Protein AF-A0A7V8YXS0-F1 (afdb_monomer_lite)

Secondary structure (DSSP, 8-state):
-----------HHHHHHHHHHHHHHHHTTPPEEEEEE-SSSEEEEEETTS-EEEEETTTTEEEEE---------

Radius of gyration: 16.91 Å; chains: 1; bounding box: 29×48×36 Å

Structure (mmCIF, N/CA/C/O backbone):
data_AF-A0A7V8YXS0-F1
#
_entry.id   AF-A0A7V8YXS0-F1
#
loop_
_atom_site.group_PDB
_atom_site.id
_atom_site.type_symbol
_atom_site.label_atom_id
_atom_site.label_alt_id
_atom_site.label_comp_id
_atom_site.label_asym_id
_atom_site.label_entity_id
_atom_site.label_seq_id
_atom_site.pdbx_PDB_ins_code
_atom_site.Cartn_x
_atom_site.Cartn_y
_atom_site.Cartn_z
_atom_site.occupancy
_atom_site.B_iso_or_equiv
_atom_site.auth_seq_id
_atom_site.auth_comp_id
_atom_site.auth_asym_id
_atom_site.auth_atom_id
_atom_site.pdbx_PDB_model_num
ATOM 1 N N . MET A 1 1 ? 17.542 -35.523 -17.845 1.00 38.59 1 MET A N 1
ATOM 2 C CA . MET A 1 1 ? 17.862 -34.332 -17.031 1.00 38.59 1 MET A CA 1
ATOM 3 C C . MET A 1 1 ? 16.840 -33.264 -17.386 1.00 38.59 1 MET A C 1
ATOM 5 O O . MET A 1 1 ? 16.714 -32.954 -18.560 1.00 38.59 1 MET A O 1
ATOM 9 N N . ARG A 1 2 ? 16.005 -32.823 -16.435 1.00 43.03 2 ARG A N 1
ATOM 10 C CA . ARG A 1 2 ? 15.035 -31.739 -16.659 1.00 43.03 2 ARG A CA 1
ATOM 11 C C . ARG A 1 2 ? 15.686 -30.446 -16.176 1.00 43.03 2 ARG A C 1
ATOM 13 O O . ARG A 1 2 ? 15.657 -30.166 -14.985 1.00 43.03 2 ARG A O 1
ATOM 20 N N . GLU A 1 3 ? 16.305 -29.706 -17.087 1.00 45.66 3 GLU A N 1
ATOM 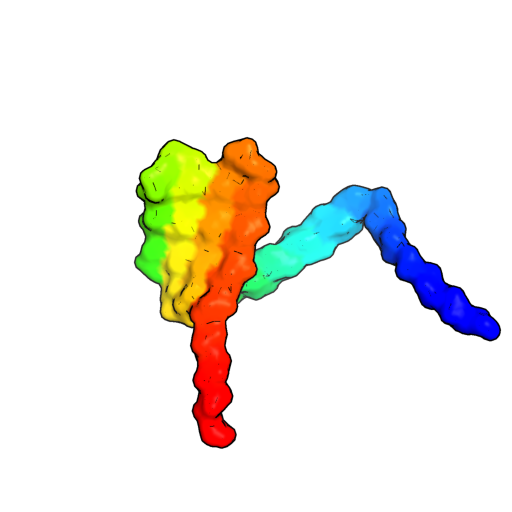21 C CA . GLU A 1 3 ? 16.640 -28.304 -16.841 1.00 45.66 3 GLU A CA 1
ATOM 22 C C . GLU A 1 3 ? 15.338 -27.508 -16.892 1.00 45.66 3 GLU A C 1
ATOM 24 O O . GLU A 1 3 ? 14.759 -27.275 -17.951 1.00 45.66 3 GLU A O 1
ATOM 29 N N . THR A 1 4 ? 14.821 -27.137 -15.725 1.00 51.25 4 THR A N 1
ATOM 30 C CA . THR A 1 4 ? 13.786 -26.113 -15.624 1.00 51.25 4 THR A CA 1
ATOM 31 C C . THR A 1 4 ? 14.463 -24.769 -15.850 1.00 51.25 4 THR A C 1
ATOM 33 O O . THR A 1 4 ? 14.910 -24.124 -14.902 1.00 51.25 4 THR A O 1
ATOM 36 N N . SER A 1 5 ? 14.588 -24.364 -17.113 1.00 48.12 5 SER A N 1
ATOM 37 C CA . SER A 1 5 ? 14.965 -23.001 -17.470 1.00 48.12 5 SER A CA 1
ATOM 38 C C . SER A 1 5 ? 13.897 -22.066 -16.908 1.00 48.12 5 SER A C 1
ATOM 40 O O . SER A 1 5 ? 12.817 -21.917 -17.479 1.00 48.12 5 SER A O 1
ATOM 42 N N . ALA A 1 6 ? 14.170 -21.472 -15.747 1.00 53.19 6 ALA A N 1
ATOM 43 C CA . ALA A 1 6 ? 13.411 -20.334 -15.266 1.00 53.19 6 ALA A CA 1
ATOM 44 C C . ALA A 1 6 ? 13.520 -19.259 -16.352 1.00 53.19 6 ALA A C 1
ATOM 46 O O . ALA A 1 6 ? 14.586 -18.687 -16.567 1.00 53.19 6 ALA A O 1
ATOM 47 N N . VAL A 1 7 ? 12.440 -19.046 -17.103 1.00 54.03 7 VAL A N 1
ATOM 48 C CA . VAL A 1 7 ? 12.334 -17.930 -18.038 1.00 54.03 7 VAL A CA 1
ATOM 49 C C . VAL A 1 7 ? 12.309 -16.673 -17.180 1.00 54.03 7 VAL A C 1
ATOM 51 O O . VAL A 1 7 ? 11.273 -16.282 -16.646 1.00 54.03 7 VAL A O 1
ATOM 54 N N . TRP A 1 8 ? 13.479 -16.065 -17.003 1.00 54.22 8 TRP A N 1
ATOM 55 C CA . TRP A 1 8 ? 13.585 -14.695 -16.536 1.00 54.22 8 TRP A CA 1
ATOM 56 C C . TRP A 1 8 ? 12.909 -13.839 -17.604 1.00 54.22 8 TRP A C 1
ATOM 58 O O . TRP A 1 8 ? 13.452 -13.628 -18.689 1.00 54.22 8 TRP A O 1
ATOM 68 N N . ASP A 1 9 ? 11.669 -13.436 -17.328 1.00 56.69 9 ASP A N 1
ATOM 69 C CA . ASP A 1 9 ? 10.875 -12.547 -18.174 1.00 56.69 9 ASP A CA 1
ATOM 70 C C . ASP A 1 9 ? 11.646 -11.221 -18.291 1.00 56.69 9 ASP A C 1
ATOM 72 O O . ASP A 1 9 ? 11.592 -10.358 -17.415 1.00 56.69 9 ASP A O 1
ATOM 76 N N . SER A 1 10 ? 12.486 -11.134 -19.326 1.00 64.88 10 SER A N 1
ATOM 77 C CA . SER A 1 10 ? 13.480 -10.070 -19.519 1.00 64.88 10 SER A CA 1
ATOM 78 C C . SER A 1 10 ? 12.853 -8.791 -20.068 1.00 64.88 10 SER A C 1
ATOM 80 O O . SER A 1 10 ? 13.553 -7.809 -20.296 1.00 64.88 10 SER A O 1
ATOM 82 N N . ASP A 1 11 ? 11.538 -8.797 -20.288 1.00 78.00 11 ASP A N 1
ATOM 83 C CA . ASP A 1 11 ? 10.812 -7.646 -20.783 1.00 78.00 11 ASP A CA 1
ATOM 84 C C . ASP A 1 11 ? 10.347 -6.777 -19.597 1.00 78.00 11 ASP A C 1
ATOM 86 O O . ASP A 1 11 ? 9.459 -7.169 -18.827 1.00 78.00 11 ASP A O 1
ATOM 90 N N . PRO A 1 12 ? 10.938 -5.584 -19.406 1.00 75.50 12 PRO A N 1
ATOM 91 C CA . PRO A 1 12 ? 10.612 -4.722 -18.273 1.00 75.50 12 PRO A CA 1
ATOM 92 C C . PRO A 1 12 ? 9.142 -4.281 -18.287 1.00 75.50 12 PRO A C 1
ATOM 94 O O . PRO A 1 12 ? 8.557 -4.062 -17.226 1.00 75.50 12 PRO A O 1
ATOM 97 N N . LYS A 1 13 ? 8.508 -4.210 -19.465 1.00 79.50 13 LYS A N 1
ATOM 98 C CA . LYS A 1 13 ? 7.105 -3.811 -19.609 1.00 79.50 13 LYS A CA 1
ATOM 99 C C . LYS A 1 13 ? 6.165 -4.907 -19.113 1.00 79.50 13 LYS A C 1
ATOM 101 O O . LYS A 1 13 ? 5.207 -4.609 -18.403 1.00 79.50 13 LYS A O 1
ATOM 106 N N . LYS A 1 14 ? 6.458 -6.175 -19.416 1.00 81.50 14 LYS A N 1
ATOM 107 C CA . LYS A 1 14 ? 5.705 -7.316 -18.865 1.00 81.50 14 LYS A CA 1
ATOM 108 C C . LYS A 1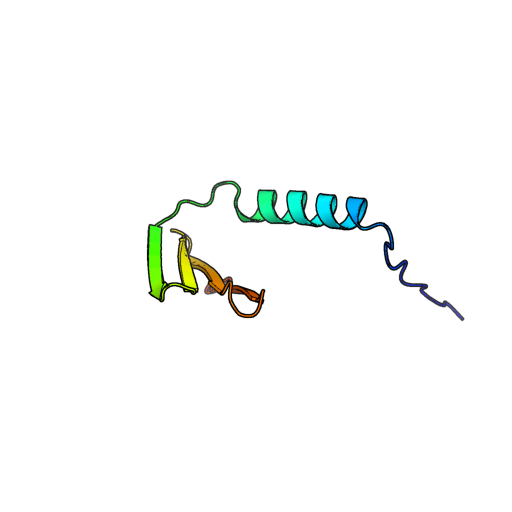 14 ? 5.850 -7.428 -17.351 1.00 81.50 14 LYS A C 1
ATOM 110 O O . LYS A 1 14 ? 4.875 -7.743 -16.673 1.00 81.50 14 LYS A O 1
ATOM 115 N N . ARG A 1 15 ? 7.039 -7.146 -16.809 1.00 80.50 15 ARG A N 1
ATOM 116 C CA . ARG A 1 15 ? 7.262 -7.107 -15.355 1.00 80.50 15 ARG A CA 1
ATOM 117 C C . ARG A 1 15 ? 6.441 -6.009 -14.678 1.00 80.50 15 ARG A C 1
ATOM 119 O O . ARG A 1 15 ? 5.764 -6.299 -13.698 1.00 80.50 15 ARG A O 1
ATOM 126 N N . LEU A 1 16 ? 6.434 -4.799 -15.241 1.00 84.44 16 LEU A N 1
ATOM 127 C CA . LEU A 1 16 ? 5.622 -3.683 -14.742 1.00 84.44 16 LEU A CA 1
ATOM 128 C C . LEU A 1 16 ? 4.125 -4.011 -14.751 1.00 84.44 16 LEU A C 1
ATOM 130 O O . LEU A 1 16 ? 3.457 -3.807 -13.745 1.00 84.44 16 LEU A O 1
ATOM 134 N N . GLN A 1 17 ? 3.609 -4.594 -15.838 1.00 85.31 17 GLN A N 1
ATOM 135 C CA . GLN A 1 17 ? 2.198 -4.996 -15.905 1.00 85.31 17 GLN A CA 1
ATOM 136 C C . GLN A 1 17 ? 1.836 -6.055 -14.856 1.00 85.31 17 GLN A C 1
ATOM 138 O O . GLN A 1 17 ? 0.765 -5.990 -14.255 1.00 85.31 17 GLN A O 1
ATOM 143 N N . LYS A 1 18 ? 2.719 -7.032 -14.609 1.00 83.50 18 LYS A N 1
ATOM 144 C CA . LYS A 1 18 ? 2.497 -8.040 -13.560 1.00 83.50 18 LYS A CA 1
ATOM 145 C C . LYS A 1 18 ? 2.439 -7.397 -12.172 1.00 83.50 18 LYS A C 1
ATOM 147 O O . LYS A 1 18 ? 1.542 -7.729 -11.399 1.00 83.50 18 LYS A O 1
ATOM 152 N N . GLU A 1 19 ? 3.343 -6.465 -11.881 1.00 81.19 19 GLU A N 1
ATOM 153 C CA . GLU A 1 19 ? 3.365 -5.756 -10.597 1.00 81.19 19 GLU A CA 1
ATOM 154 C C . GLU A 1 19 ? 2.168 -4.808 -10.434 1.00 81.19 19 GLU A C 1
ATOM 156 O O . GLU A 1 19 ? 1.582 -4.768 -9.358 1.00 81.19 19 GLU A O 1
ATOM 161 N N . GLU A 1 20 ? 1.714 -4.136 -11.495 1.00 84.56 20 GLU A N 1
ATOM 162 C CA . GLU A 1 20 ? 0.505 -3.299 -11.471 1.00 84.56 20 GLU A CA 1
ATOM 163 C C . GLU A 1 20 ? -0.747 -4.122 -11.127 1.00 84.56 20 GLU A C 1
ATOM 165 O O . GLU A 1 20 ? -1.535 -3.748 -10.252 1.00 84.56 20 GLU A O 1
ATOM 170 N N . VAL A 1 21 ? -0.909 -5.286 -11.766 1.00 87.44 21 VAL A N 1
ATOM 171 C CA . VAL A 1 21 ? -2.020 -6.206 -11.484 1.00 87.44 21 VAL A CA 1
ATOM 172 C C . VAL A 1 21 ? -1.936 -6.736 -10.053 1.00 87.44 21 VAL A C 1
ATOM 174 O O . VAL A 1 21 ? -2.959 -6.848 -9.374 1.00 87.44 21 VAL A O 1
ATOM 177 N N . ARG A 1 22 ? -0.730 -7.061 -9.577 1.00 83.25 22 ARG A N 1
ATOM 178 C CA . ARG A 1 22 ? -0.498 -7.539 -8.210 1.00 83.25 22 ARG A CA 1
ATOM 179 C C . ARG A 1 22 ? -0.832 -6.465 -7.174 1.00 83.25 22 ARG A C 1
ATOM 181 O O . ARG A 1 22 ? -1.607 -6.742 -6.262 1.00 83.25 22 ARG A O 1
ATOM 188 N N . ALA A 1 23 ? -0.312 -5.250 -7.339 1.00 81.81 23 ALA A N 1
ATOM 189 C CA . ALA A 1 23 ? -0.574 -4.116 -6.457 1.00 81.81 23 ALA A CA 1
ATOM 190 C C . ALA A 1 23 ? -2.065 -3.755 -6.435 1.00 81.81 23 ALA A C 1
ATOM 192 O O . ALA A 1 23 ? -2.653 -3.604 -5.366 1.00 81.81 23 ALA A O 1
ATOM 193 N N . SER A 1 24 ? -2.708 -3.723 -7.607 1.00 83.88 24 SER A N 1
ATOM 194 C CA . SER A 1 24 ? -4.147 -3.470 -7.715 1.00 83.88 24 SER A CA 1
ATOM 195 C C . SER A 1 24 ? -4.964 -4.508 -6.953 1.00 83.88 24 SER A C 1
ATOM 197 O O . SER A 1 24 ? -5.907 -4.148 -6.259 1.00 83.88 24 SER A O 1
ATOM 199 N N . LYS A 1 25 ? -4.608 -5.797 -7.034 1.00 84.50 25 LYS A N 1
ATOM 200 C CA . LYS A 1 25 ? -5.288 -6.850 -6.263 1.00 84.50 25 LYS A CA 1
ATOM 201 C C . LYS A 1 25 ? -5.070 -6.712 -4.757 1.00 84.50 25 LYS A C 1
ATOM 203 O O . LYS A 1 25 ? -6.019 -6.915 -4.013 1.00 84.50 25 LYS A O 1
ATOM 208 N N . LEU A 1 26 ? -3.857 -6.364 -4.326 1.00 80.56 26 LEU A N 1
ATOM 209 C CA . LEU A 1 26 ? -3.519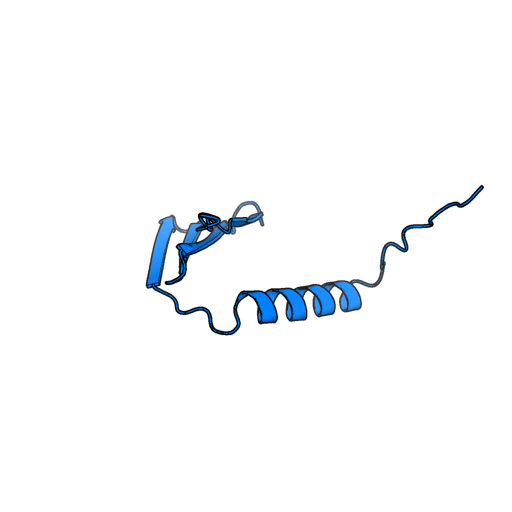 -6.187 -2.908 1.00 80.56 26 LEU A CA 1
ATOM 210 C C . LEU A 1 26 ? -4.268 -5.013 -2.265 1.00 80.56 26 LEU A C 1
ATOM 212 O O . LEU A 1 26 ? -4.660 -5.101 -1.105 1.00 80.56 26 LEU A O 1
ATOM 216 N N . LEU A 1 27 ? -4.470 -3.931 -3.019 1.00 82.19 27 LEU A N 1
ATOM 217 C CA . LEU A 1 27 ? -5.111 -2.707 -2.532 1.00 82.19 27 LEU A CA 1
ATOM 218 C C . LEU A 1 27 ? -6.628 -2.681 -2.764 1.00 82.19 27 LEU A C 1
ATOM 220 O O . LEU A 1 27 ? -7.335 -1.869 -2.165 1.00 82.19 27 LEU A O 1
ATOM 224 N N . LYS A 1 28 ? -7.162 -3.552 -3.628 1.00 86.00 28 LYS A N 1
ATOM 225 C CA . LYS A 1 28 ? -8.592 -3.571 -3.944 1.00 86.00 28 LYS A CA 1
ATOM 226 C C . LYS A 1 28 ? -9.414 -3.909 -2.700 1.00 86.00 28 LYS A C 1
ATOM 228 O O . LYS A 1 28 ? -9.299 -4.995 -2.148 1.00 86.00 28 LYS A O 1
ATOM 233 N N . GLY A 1 29 ? -10.296 -2.988 -2.316 1.00 85.75 29 GLY A N 1
ATOM 234 C CA . GLY A 1 29 ? -11.181 -3.156 -1.161 1.00 85.75 29 GLY A CA 1
ATOM 235 C C . GLY A 1 29 ? -10.517 -2.882 0.190 1.00 85.75 29 GLY A C 1
ATOM 236 O O . GLY A 1 29 ? -11.186 -3.001 1.211 1.00 85.75 29 GLY A O 1
ATOM 237 N N . LYS A 1 30 ? -9.239 -2.483 0.213 1.00 86.12 30 LYS A N 1
ATOM 238 C CA . LYS A 1 30 ? -8.576 -2.031 1.436 1.00 86.12 30 LYS A CA 1
ATOM 239 C C . LYS A 1 30 ? -9.120 -0.664 1.843 1.00 86.12 30 LYS A C 1
ATOM 241 O O . LYS A 1 30 ? -9.163 0.261 1.032 1.00 86.12 30 LYS A O 1
ATOM 246 N N . VAL A 1 31 ? -9.492 -0.532 3.112 1.00 90.00 31 VAL A N 1
ATOM 247 C CA . VAL A 1 31 ? -9.904 0.741 3.713 1.00 90.00 31 VAL A CA 1
ATOM 248 C C . VAL A 1 31 ? -8.749 1.259 4.553 1.00 90.00 31 VAL A C 1
ATOM 250 O O . VAL A 1 31 ? -8.211 0.538 5.393 1.00 90.00 31 VAL A O 1
ATOM 253 N N . VAL A 1 32 ? -8.328 2.495 4.293 1.00 90.50 32 VAL A N 1
ATOM 254 C CA . VAL A 1 32 ? -7.259 3.134 5.062 1.00 90.50 32 VAL A CA 1
ATOM 255 C C . VAL A 1 32 ? -7.802 3.508 6.436 1.00 90.50 32 VAL A C 1
ATOM 257 O O . VAL A 1 32 ? -8.764 4.266 6.532 1.00 90.50 32 VAL A O 1
ATOM 260 N N . LYS A 1 33 ? -7.155 2.997 7.485 1.00 91.69 33 LYS A N 1
ATOM 261 C CA . LYS A 1 33 ? -7.441 3.344 8.878 1.00 91.69 33 LYS A CA 1
ATOM 262 C C . LYS A 1 33 ? -6.658 4.576 9.306 1.00 91.69 33 LYS A C 1
ATOM 264 O O . LYS A 1 33 ? -7.196 5.484 9.928 1.00 91.69 33 LYS A O 1
ATOM 269 N N . GLU A 1 34 ? -5.366 4.587 8.993 1.00 92.19 34 GLU A N 1
ATOM 270 C CA . GLU A 1 34 ? -4.439 5.608 9.465 1.00 92.19 34 GLU A CA 1
ATOM 271 C C . GLU A 1 34 ? -3.275 5.779 8.486 1.00 92.19 34 GLU A C 1
ATOM 273 O O . GLU A 1 34 ? -2.798 4.815 7.887 1.00 92.19 34 GLU A O 1
ATOM 278 N N . ILE A 1 35 ? -2.793 7.014 8.349 1.00 90.50 35 ILE A N 1
ATOM 279 C CA . ILE A 1 35 ? -1.549 7.326 7.645 1.00 90.50 35 ILE A CA 1
ATOM 280 C C . ILE A 1 35 ? -0.632 8.045 8.629 1.00 90.50 35 ILE A C 1
ATOM 282 O O . ILE A 1 35 ? -0.954 9.129 9.116 1.00 90.50 35 ILE A O 1
ATOM 286 N N . LYS A 1 36 ? 0.523 7.444 8.910 1.00 88.81 36 LYS A N 1
ATOM 287 C CA . LYS A 1 36 ? 1.566 7.992 9.776 1.00 88.81 36 LYS A CA 1
ATOM 288 C C . LYS A 1 36 ? 2.752 8.431 8.939 1.00 88.81 36 LYS A C 1
ATOM 290 O O . LYS A 1 36 ? 3.282 7.670 8.136 1.00 88.81 36 LYS A O 1
ATOM 295 N N . ARG A 1 37 ? 3.205 9.659 9.166 1.00 85.69 37 ARG A N 1
ATOM 296 C CA . ARG A 1 37 ? 4.452 10.175 8.604 1.00 85.69 37 ARG A CA 1
ATOM 297 C C . ARG A 1 37 ? 5.461 10.326 9.732 1.00 85.69 37 ARG A C 1
ATOM 299 O O . ARG A 1 37 ? 5.297 11.204 10.574 1.00 85.69 37 ARG A O 1
ATOM 306 N N . PHE A 1 38 ? 6.481 9.475 9.753 1.00 79.12 38 PHE A N 1
ATOM 307 C CA . PHE A 1 38 ? 7.501 9.504 10.806 1.00 79.12 38 PHE A CA 1
ATOM 308 C C . PHE A 1 38 ? 8.609 10.513 10.498 1.00 79.12 38 PHE A C 1
ATOM 310 O O . PHE A 1 38 ? 9.066 11.233 11.384 1.00 79.12 38 PHE A O 1
ATOM 317 N N . ARG A 1 39 ? 9.032 10.599 9.232 1.00 77.00 39 ARG A N 1
ATOM 318 C CA . ARG A 1 39 ? 10.056 11.545 8.761 1.00 77.00 39 ARG A CA 1
ATOM 319 C C . ARG A 1 39 ? 9.618 12.197 7.454 1.00 77.00 39 ARG A C 1
ATOM 321 O O . ARG A 1 39 ? 8.552 11.907 6.914 1.00 77.00 39 ARG A O 1
ATOM 328 N N . LEU A 1 40 ? 10.461 13.071 6.903 1.00 76.38 40 LEU A N 1
ATOM 329 C CA . LEU A 1 40 ? 10.271 13.554 5.531 1.00 76.38 40 LEU A CA 1
ATOM 330 C C . LEU A 1 40 ? 10.148 12.390 4.536 1.00 76.38 40 LEU A C 1
ATOM 332 O O . LEU A 1 40 ? 9.429 12.539 3.554 1.00 76.38 40 LEU A O 1
ATOM 336 N N . GLU A 1 41 ? 10.782 11.261 4.860 1.00 81.56 41 GLU A N 1
ATOM 337 C CA . GLU A 1 41 ? 11.201 10.214 3.930 1.00 81.56 41 GLU A CA 1
ATOM 338 C C . GLU A 1 41 ? 10.499 8.871 4.106 1.00 81.56 41 GLU A C 1
ATOM 340 O O . GLU A 1 41 ? 10.612 8.006 3.243 1.00 81.56 41 GLU A O 1
ATOM 345 N N . GLU A 1 42 ? 9.773 8.718 5.211 1.00 84.44 42 GLU A N 1
ATOM 346 C CA . GLU A 1 42 ? 9.103 7.480 5.584 1.00 84.44 42 GLU A CA 1
ATOM 347 C C . GLU A 1 42 ? 7.639 7.751 5.905 1.00 84.44 42 GLU A C 1
ATOM 349 O O . GLU A 1 42 ? 7.301 8.644 6.698 1.00 84.44 42 GLU A O 1
ATOM 354 N N . VAL A 1 43 ? 6.778 6.947 5.296 1.00 87.50 43 VAL A N 1
ATOM 355 C CA . VAL A 1 43 ? 5.340 6.971 5.524 1.00 87.50 43 VAL A CA 1
ATOM 356 C C . VAL A 1 43 ? 4.847 5.546 5.679 1.00 87.50 43 VAL A C 1
ATOM 358 O O . VAL A 1 43 ? 5.232 4.644 4.936 1.00 87.50 43 VAL A O 1
ATOM 361 N N . VAL A 1 44 ? 3.954 5.377 6.643 1.00 89.06 44 VAL A N 1
ATOM 362 C CA . VAL A 1 44 ? 3.315 4.115 6.976 1.00 89.06 44 VAL A CA 1
ATOM 363 C C . VAL A 1 44 ? 1.810 4.281 6.826 1.00 89.06 44 VAL A C 1
ATOM 365 O O . VAL A 1 44 ? 1.215 5.196 7.395 1.00 89.06 44 VAL A O 1
ATOM 368 N N . VAL A 1 45 ? 1.188 3.399 6.057 1.00 89.31 45 VAL A N 1
ATOM 369 C CA . VAL A 1 45 ? -0.258 3.306 5.875 1.00 89.31 45 VAL A CA 1
ATOM 370 C C . VAL A 1 45 ? -0.735 2.057 6.598 1.00 89.31 45 VAL A C 1
ATOM 372 O O . VAL A 1 45 ? -0.241 0.961 6.349 1.00 89.31 45 VAL A O 1
ATOM 375 N N . VAL A 1 46 ? -1.694 2.231 7.499 1.00 89.75 46 VAL A N 1
ATOM 376 C CA . VAL A 1 46 ? -2.347 1.143 8.223 1.00 89.75 46 VAL A CA 1
ATOM 377 C C . VAL A 1 46 ? -3.755 1.001 7.669 1.00 89.75 46 VAL A C 1
ATOM 379 O O . VAL A 1 46 ? -4.516 1.973 7.618 1.00 89.75 46 VAL A O 1
ATOM 382 N N . PHE A 1 47 ? -4.107 -0.205 7.244 1.00 90.62 47 PHE A N 1
ATOM 383 C CA . PHE A 1 47 ? -5.444 -0.535 6.761 1.00 90.62 47 PHE A CA 1
ATOM 384 C C . PHE A 1 47 ? -6.314 -1.091 7.893 1.00 90.62 47 PHE A C 1
ATOM 386 O O . PHE A 1 47 ? -5.805 -1.551 8.916 1.00 90.62 47 PHE A O 1
ATOM 393 N N . GLU A 1 48 ? -7.636 -1.042 7.730 1.00 89.06 48 GLU A N 1
ATOM 394 C CA . GLU A 1 48 ? -8.575 -1.516 8.757 1.00 89.06 48 GLU A CA 1
ATOM 395 C C . GLU A 1 48 ? -8.421 -3.004 9.085 1.00 89.06 48 GLU A C 1
ATOM 397 O O . GLU A 1 48 ? -8.611 -3.386 10.236 1.00 89.06 48 GLU A O 1
ATOM 402 N N . ASP A 1 49 ? -7.999 -3.824 8.120 1.00 87.25 49 ASP A N 1
ATOM 403 C CA . ASP A 1 49 ? -7.739 -5.254 8.326 1.00 87.25 49 ASP A CA 1
ATOM 404 C C . ASP A 1 49 ? -6.406 -5.552 9.042 1.00 87.25 49 ASP A C 1
ATOM 406 O O . ASP A 1 49 ? -6.044 -6.711 9.203 1.00 87.25 49 ASP A O 1
ATOM 410 N N . GLY A 1 50 ? -5.655 -4.522 9.444 1.00 85.25 50 GLY A N 1
ATOM 411 C CA . GLY A 1 50 ? -4.369 -4.673 10.131 1.00 85.25 50 GLY A CA 1
ATOM 412 C C . GLY A 1 50 ? -3.154 -4.753 9.206 1.00 85.25 50 GLY A C 1
ATOM 413 O O . GLY A 1 50 ? -2.028 -4.707 9.692 1.00 85.25 50 GLY A O 1
ATOM 414 N N . THR A 1 51 ? -3.344 -4.793 7.882 1.00 86.06 51 THR A N 1
ATOM 415 C CA . THR A 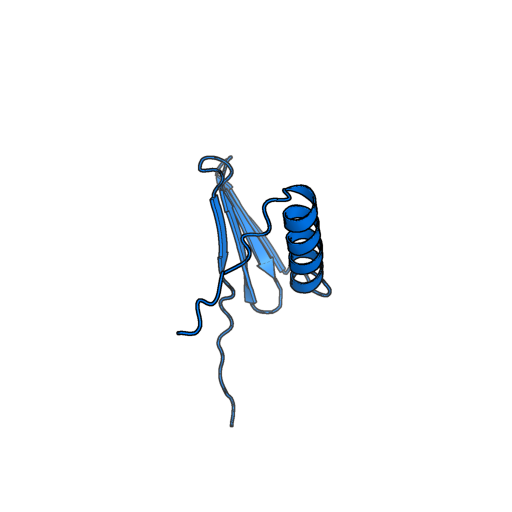1 51 ? -2.229 -4.676 6.929 1.00 86.06 51 THR A CA 1
ATOM 416 C C . THR A 1 51 ? -1.482 -3.356 7.120 1.00 86.06 51 THR A C 1
ATOM 418 O O . THR A 1 51 ? -2.102 -2.294 7.237 1.00 86.06 51 THR A O 1
ATOM 421 N N . ILE A 1 52 ? -0.149 -3.420 7.090 1.00 87.06 52 ILE A N 1
ATOM 422 C CA . ILE A 1 52 ? 0.734 -2.262 7.204 1.00 87.06 52 ILE A CA 1
ATOM 423 C C . ILE A 1 52 ? 1.548 -2.135 5.918 1.00 87.06 52 ILE A C 1
ATOM 425 O O . ILE A 1 52 ? 2.039 -3.107 5.352 1.00 87.06 52 ILE A O 1
ATOM 429 N N . PHE A 1 53 ? 1.665 -0.913 5.427 1.00 85.88 53 PHE A N 1
ATOM 430 C CA . PHE A 1 53 ? 2.398 -0.597 4.215 1.00 85.88 53 PHE A CA 1
ATOM 431 C C . PHE A 1 53 ? 3.365 0.530 4.521 1.00 85.88 53 PHE A C 1
ATOM 433 O O . PHE A 1 53 ? 2.929 1.632 4.850 1.00 85.88 53 PHE A O 1
ATOM 440 N N . SER A 1 54 ? 4.664 0.273 4.420 1.00 85.06 54 SER A N 1
ATOM 441 C CA . SER A 1 54 ? 5.702 1.257 4.718 1.00 85.06 54 SER A CA 1
ATOM 442 C C . SER A 1 54 ? 6.523 1.563 3.477 1.00 85.06 54 SER A C 1
ATOM 444 O O . SER A 1 54 ? 7.052 0.662 2.828 1.00 85.06 54 SER A O 1
ATOM 446 N N . PHE A 1 55 ? 6.652 2.846 3.153 1.00 81.38 55 PHE A N 1
ATOM 447 C CA . PHE A 1 55 ? 7.518 3.293 2.072 1.00 81.38 55 PHE A CA 1
ATOM 448 C C . PHE A 1 55 ? 8.613 4.204 2.605 1.00 81.38 55 PHE A C 1
ATOM 450 O O . PHE A 1 55 ? 8.324 5.187 3.292 1.00 81.38 55 PHE A O 1
ATOM 457 N N . ASN A 1 56 ? 9.860 3.885 2.251 1.00 82.56 56 ASN A N 1
ATOM 458 C CA . ASN A 1 56 ? 11.019 4.721 2.521 1.00 82.56 56 ASN A CA 1
ATOM 459 C C . ASN A 1 56 ? 11.663 5.136 1.195 1.00 82.56 56 ASN A C 1
ATOM 461 O O . ASN A 1 56 ? 12.310 4.346 0.508 1.00 82.56 56 ASN A O 1
ATOM 465 N N . TRP A 1 57 ? 11.494 6.403 0.816 1.00 74.31 57 TRP A N 1
ATOM 466 C CA . TRP A 1 57 ? 11.941 6.877 -0.498 1.00 74.31 57 TRP A CA 1
ATOM 467 C C . TRP A 1 57 ? 13.469 7.027 -0.617 1.00 74.31 57 TRP A C 1
ATOM 469 O O . TRP A 1 57 ? 13.971 7.319 -1.698 1.00 74.31 57 TRP A O 1
ATOM 479 N N . ARG A 1 58 ? 14.215 6.877 0.489 1.00 70.88 58 ARG A N 1
ATOM 480 C CA . ARG A 1 58 ? 15.635 7.247 0.565 1.00 70.88 58 ARG A CA 1
ATOM 481 C C . ARG A 1 58 ? 16.526 6.104 0.106 1.00 70.88 58 ARG A C 1
ATOM 483 O O . ARG A 1 58 ? 17.524 6.340 -0.564 1.00 70.88 58 ARG A O 1
ATOM 490 N N . ASP A 1 59 ? 16.107 4.887 0.425 1.00 67.56 59 ASP A N 1
ATOM 491 C CA . ASP A 1 59 ? 16.755 3.646 0.005 1.00 67.56 59 ASP A CA 1
ATOM 492 C C . ASP A 1 59 ? 16.110 3.049 -1.258 1.00 67.56 59 ASP A C 1
ATOM 494 O O . ASP A 1 59 ? 16.509 1.987 -1.726 1.00 67.56 59 ASP A O 1
ATOM 498 N N . ASN A 1 60 ? 15.100 3.724 -1.835 1.00 66.06 60 ASN A N 1
ATOM 499 C CA . ASN A 1 60 ? 14.205 3.125 -2.833 1.00 66.06 60 ASN A CA 1
ATOM 500 C C . ASN A 1 60 ? 13.585 1.799 -2.332 1.00 66.06 60 ASN A C 1
ATOM 502 O O . ASN A 1 60 ? 13.205 0.937 -3.128 1.00 66.06 60 ASN A O 1
ATOM 506 N N . GLU A 1 61 ? 13.489 1.642 -1.010 1.00 68.75 61 GLU A N 1
ATOM 507 C CA . GLU A 1 61 ? 13.028 0.426 -0.364 1.00 68.75 61 GLU A CA 1
ATOM 508 C C . GLU A 1 61 ? 11.531 0.520 -0.083 1.00 68.75 61 GLU A C 1
ATOM 510 O O . GLU A 1 61 ? 10.998 1.502 0.448 1.00 68.75 61 GLU A O 1
ATOM 515 N N . PHE A 1 62 ? 10.848 -0.539 -0.491 1.00 67.50 62 PHE A N 1
ATOM 516 C CA . PHE A 1 62 ? 9.422 -0.698 -0.342 1.00 67.50 62 PHE A CA 1
ATOM 517 C C . PHE A 1 62 ? 9.176 -1.985 0.426 1.00 67.50 62 PHE A C 1
ATOM 519 O O . PHE A 1 62 ? 9.451 -3.069 -0.094 1.00 67.50 62 PHE A O 1
ATOM 526 N N . ASP A 1 63 ? 8.649 -1.858 1.640 1.00 67.81 63 ASP A N 1
ATOM 527 C CA . ASP A 1 63 ? 8.291 -3.005 2.462 1.00 67.81 63 ASP A CA 1
ATOM 528 C C . ASP A 1 63 ? 6.773 -3.081 2.624 1.00 67.81 63 ASP A C 1
ATOM 530 O O . ASP A 1 63 ? 6.100 -2.132 3.045 1.00 67.81 63 ASP A O 1
ATOM 534 N N . LEU A 1 64 ? 6.237 -4.242 2.254 1.00 65.88 64 LEU A N 1
ATOM 535 C CA . LEU A 1 64 ? 4.848 -4.598 2.481 1.00 65.88 64 LEU A CA 1
ATOM 536 C C . LEU A 1 64 ? 4.806 -5.739 3.490 1.00 65.88 64 LEU A C 1
ATOM 538 O O . LEU A 1 64 ? 4.923 -6.909 3.120 1.00 65.88 64 LEU A O 1
ATOM 542 N N . SER A 1 65 ? 4.580 -5.395 4.750 1.00 64.50 65 SER A N 1
ATOM 543 C CA . SER A 1 65 ? 4.378 -6.352 5.830 1.00 64.50 65 SER A CA 1
ATOM 544 C C . SER A 1 65 ? 2.882 -6.530 6.091 1.00 64.50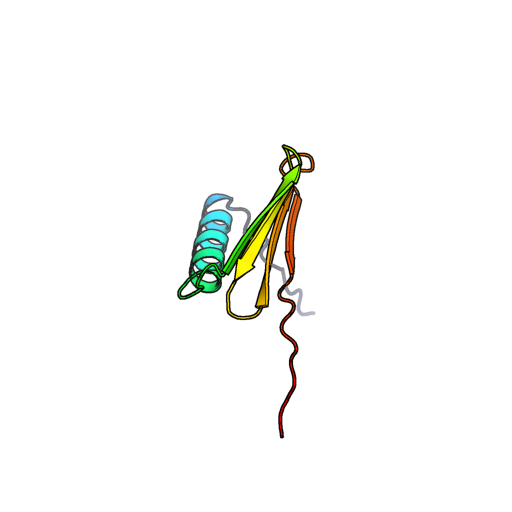 65 SER A C 1
ATOM 546 O O . SER A 1 65 ? 2.184 -5.678 6.641 1.00 64.50 65 SER A O 1
ATOM 548 N N . ILE A 1 66 ? 2.359 -7.687 5.689 1.00 58.34 66 ILE A N 1
ATOM 549 C CA . ILE A 1 66 ? 1.021 -8.110 6.101 1.00 58.34 66 ILE A CA 1
ATOM 550 C C . ILE A 1 66 ? 1.176 -8.712 7.492 1.00 58.34 66 ILE A C 1
ATOM 552 O O . ILE A 1 66 ? 1.441 -9.904 7.632 1.00 58.34 66 ILE A O 1
ATOM 556 N N . THR A 1 67 ? 1.016 -7.894 8.528 1.00 56.12 67 THR A N 1
ATOM 557 C CA . THR A 1 67 ? 0.854 -8.387 9.899 1.00 56.12 67 THR A CA 1
ATOM 558 C C . THR A 1 67 ? -0.588 -8.866 10.070 1.00 56.12 67 THR A C 1
ATOM 560 O O . THR A 1 67 ? -1.374 -8.302 10.822 1.00 56.12 67 THR A O 1
ATOM 563 N N . GLY A 1 68 ? -0.969 -9.868 9.280 1.00 46.25 68 GLY A N 1
ATOM 564 C CA . GLY A 1 68 ? -2.165 -10.645 9.545 1.00 46.25 68 GLY A CA 1
ATOM 565 C C . GLY A 1 68 ? -1.808 -11.605 10.662 1.00 46.25 68 GLY A C 1
ATOM 566 O O . GLY A 1 68 ? -0.989 -12.500 10.454 1.00 46.25 68 GLY A O 1
ATOM 567 N N . ASP A 1 69 ? -2.384 -11.400 11.843 1.00 46.91 69 ASP A N 1
ATOM 568 C CA . ASP A 1 69 ? -2.534 -12.493 12.791 1.00 46.91 69 ASP A CA 1
ATOM 569 C C . ASP A 1 69 ? -3.378 -13.541 12.059 1.00 46.91 69 ASP A C 1
ATOM 571 O O . ASP A 1 69 ? -4.589 -13.396 11.904 1.00 46.91 69 ASP A O 1
ATOM 575 N N . PHE A 1 70 ? -2.717 -14.545 11.482 1.00 48.88 70 PHE A N 1
ATOM 576 C CA . PHE A 1 70 ? -3.375 -15.793 11.136 1.00 48.88 70 PHE A CA 1
ATOM 577 C C . PHE A 1 70 ? -3.661 -16.490 12.467 1.00 48.88 70 PHE A C 1
ATOM 579 O O . PHE A 1 70 ? -3.016 -17.475 12.817 1.00 48.88 70 PHE A O 1
ATOM 586 N N . SER A 1 71 ? -4.606 -15.954 13.239 1.00 47.34 71 SER A N 1
ATOM 587 C CA . SER A 1 71 ? -5.398 -16.793 14.119 1.00 47.34 71 SER A CA 1
ATOM 588 C C . SER A 1 71 ? -6.209 -17.676 13.171 1.00 47.34 71 SER A C 1
ATOM 590 O O . SER A 1 71 ? -7.263 -17.292 12.665 1.00 47.34 71 SER A O 1
ATOM 592 N N . GLU A 1 72 ? -5.634 -18.830 12.822 1.00 48.84 72 GLU A N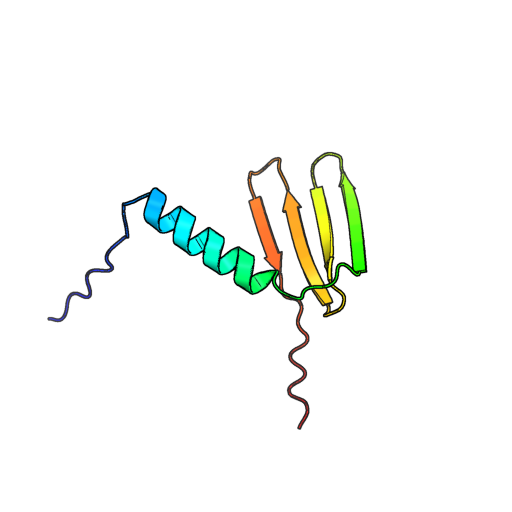 1
ATOM 593 C CA . GLU A 1 72 ? -6.413 -20.026 12.514 1.00 48.84 72 GLU A CA 1
ATOM 594 C C . GLU A 1 72 ? -7.317 -20.250 13.734 1.00 48.84 72 GLU A C 1
ATOM 596 O O . GLU A 1 72 ? -6.892 -20.795 14.750 1.00 48.84 72 GLU A O 1
ATOM 601 N N . ASP A 1 73 ? -8.519 -19.677 13.672 1.00 52.34 73 ASP A N 1
ATOM 602 C CA . ASP A 1 73 ? -9.598 -19.923 14.618 1.00 52.34 73 ASP A CA 1
ATOM 603 C C . ASP A 1 73 ? -10.359 -21.164 14.114 1.00 52.34 73 ASP A C 1
ATOM 605 O O . ASP A 1 73 ? -10.971 -21.125 13.041 1.00 52.34 73 ASP A O 1
ATOM 609 N N . ASP A 1 74 ? -10.244 -22.221 14.927 1.00 45.31 74 ASP A N 1
ATOM 610 C CA . ASP A 1 74 ? -10.950 -23.522 14.979 1.00 45.31 74 ASP A CA 1
ATOM 611 C C . ASP A 1 74 ? -10.582 -24.645 13.979 1.00 45.31 74 ASP A C 1
ATOM 613 O O . ASP A 1 74 ? -11.009 -24.630 12.799 1.00 45.31 74 ASP A O 1
#

pLDDT: mean 73.95, std 15.44, range [38.59, 92.19]

Sequence (74 aa):
MRETSAVWDSDPKKRLQKEEVRASKLLKGKVVKEIKRFRLEEVVVVFEDGTIFSFNWRDNEFDLSITGDFSEDD

Foldseek 3Di:
DDDPPPPPVPDVVVVVVVVVVVVCVVCVPWAWPDWDDPDPFKIWTATPQGWIWIGGVPVNDTDTDGPHPPPPDD